Protein AF-A0A921BPJ9-F1 (afdb_monomer_lite)

Structure (mmCIF, N/CA/C/O backbone):
data_AF-A0A921BPJ9-F1
#
_entry.id   AF-A0A921BPJ9-F1
#
loop_
_atom_site.group_PDB
_atom_site.id
_atom_site.type_symbol
_atom_site.label_atom_id
_atom_site.label_alt_id
_atom_site.label_comp_id
_atom_site.label_asym_id
_atom_site.label_entity_id
_atom_site.label_seq_id
_atom_site.pdbx_PDB_ins_code
_atom_site.Cartn_x
_atom_site.Cartn_y
_atom_site.Cartn_z
_atom_site.occupancy
_atom_site.B_iso_or_equiv
_atom_site.auth_seq_id
_atom_site.auth_comp_id
_atom_site.auth_asym_id
_atom_site.auth_atom_id
_atom_site.pdbx_PDB_model_num
ATOM 1 N N . MET A 1 1 ? -5.410 4.262 -3.888 1.00 93.38 1 MET A N 1
ATOM 2 C CA . MET A 1 1 ? -6.339 4.311 -2.730 1.00 93.38 1 MET A CA 1
ATOM 3 C C . MET A 1 1 ? -6.455 2.912 -2.164 1.00 93.38 1 MET A C 1
ATOM 5 O O . MET A 1 1 ? -6.248 1.961 -2.913 1.00 93.38 1 MET A O 1
ATOM 9 N N . GLY A 1 2 ? -6.795 2.792 -0.888 1.00 97.06 2 GLY A N 1
ATOM 10 C CA . GLY A 1 2 ? -6.957 1.512 -0.209 1.00 97.06 2 GLY A CA 1
ATOM 11 C C . GLY A 1 2 ? -8.010 1.566 0.883 1.00 97.06 2 GLY A C 1
ATOM 12 O O . GLY A 1 2 ? -8.483 2.642 1.245 1.00 97.06 2 GLY A O 1
ATOM 13 N N . VAL A 1 3 ? -8.357 0.393 1.401 1.00 97.88 3 VAL A N 1
ATOM 14 C CA . VAL A 1 3 ? -9.218 0.235 2.575 1.00 97.88 3 VAL A CA 1
ATOM 15 C C . VAL A 1 3 ? -8.552 -0.777 3.496 1.00 97.88 3 VAL A C 1
ATOM 17 O O . VAL A 1 3 ? -8.185 -1.855 3.031 1.00 97.88 3 VAL A O 1
ATOM 20 N N . GLY A 1 4 ? -8.425 -0.468 4.779 1.00 97.75 4 GLY A N 1
ATOM 21 C CA . GLY A 1 4 ? -7.634 -1.245 5.738 1.00 97.75 4 GLY A CA 1
ATOM 22 C C . GLY A 1 4 ? -7.836 -0.739 7.162 1.00 97.75 4 GLY A C 1
ATOM 23 O O . GLY A 1 4 ? -8.384 0.338 7.315 1.00 97.75 4 GLY A O 1
ATOM 24 N N . ASP A 1 5 ? -7.468 -1.512 8.176 1.00 98.19 5 ASP A N 1
ATOM 25 C CA . ASP A 1 5 ? -7.513 -1.063 9.577 1.00 98.19 5 ASP A CA 1
ATOM 26 C C . ASP A 1 5 ? -6.144 -0.475 9.929 1.00 98.19 5 ASP A C 1
ATOM 28 O O . ASP A 1 5 ? -5.219 -1.232 10.193 1.00 98.19 5 ASP A O 1
ATOM 32 N N . VAL A 1 6 ? -5.964 0.841 9.811 1.00 98.25 6 VAL A N 1
ATOM 33 C CA . VAL A 1 6 ? -4.629 1.462 9.914 1.00 98.25 6 VAL A CA 1
ATOM 34 C C . VAL A 1 6 ? -4.207 1.615 11.372 1.00 98.25 6 VAL A C 1
ATOM 36 O O . VAL A 1 6 ? -3.024 1.540 11.681 1.00 98.25 6 VAL A O 1
ATOM 39 N N . ASN A 1 7 ? -5.159 1.834 12.277 1.00 97.25 7 ASN A N 1
ATOM 40 C CA . ASN A 1 7 ? -4.886 2.082 13.692 1.00 97.25 7 ASN A CA 1
ATOM 41 C C . ASN A 1 7 ? -5.155 0.878 14.612 1.00 97.25 7 ASN A C 1
ATOM 43 O O . ASN A 1 7 ? -5.001 1.008 15.827 1.00 97.25 7 ASN A O 1
ATOM 47 N N . GLY A 1 8 ? -5.543 -0.270 14.055 1.00 96.44 8 GLY A N 1
ATOM 48 C CA . GLY A 1 8 ? -5.745 -1.518 14.792 1.00 96.44 8 GLY A CA 1
ATOM 49 C C . GLY A 1 8 ? -7.008 -1.530 15.653 1.00 96.44 8 GLY A C 1
ATOM 50 O O . GLY A 1 8 ? -7.098 -2.299 16.613 1.00 96.44 8 GLY A O 1
ATOM 51 N N . ASP A 1 9 ? -7.985 -0.670 15.363 1.00 96.94 9 ASP A N 1
ATOM 52 C CA . ASP A 1 9 ? -9.200 -0.544 16.170 1.00 96.94 9 ASP A CA 1
ATOM 53 C C . ASP A 1 9 ? -10.361 -1.444 15.705 1.00 96.94 9 ASP A C 1
ATOM 55 O O . ASP A 1 9 ? -11.466 -1.402 16.267 1.00 96.94 9 ASP A O 1
ATOM 59 N N . GLY A 1 10 ? -10.107 -2.280 14.696 1.00 97.19 10 GLY A N 1
ATOM 60 C CA . GLY A 1 10 ? -11.046 -3.229 14.114 1.00 97.19 10 GLY A CA 1
ATOM 61 C C . GLY A 1 10 ? -11.989 -2.624 13.074 1.00 97.19 10 GLY A C 1
ATOM 62 O O . GLY A 1 10 ? -12.877 -3.331 12.581 1.00 97.19 10 GLY A O 1
ATOM 63 N N . ARG A 1 11 ? -11.850 -1.337 12.734 1.00 97.81 11 ARG A N 1
ATOM 64 C CA . ARG A 1 11 ? -12.669 -0.651 11.724 1.00 97.81 11 ARG A CA 1
ATOM 65 C C . ARG A 1 11 ? -11.911 -0.481 10.413 1.00 97.81 11 ARG A C 1
ATOM 67 O O . ARG A 1 11 ? -10.702 -0.622 10.325 1.00 97.81 11 ARG A O 1
ATOM 74 N N . ARG A 1 12 ? -12.659 -0.271 9.326 1.00 97.88 12 ARG A N 1
ATOM 75 C CA . ARG A 1 12 ? -12.077 -0.140 7.981 1.00 97.88 12 ARG A CA 1
ATOM 76 C C . ARG A 1 12 ? -11.911 1.330 7.632 1.00 97.88 12 ARG A C 1
ATOM 78 O O . ARG A 1 12 ? -12.888 1.994 7.283 1.00 97.88 12 ARG A O 1
ATOM 85 N N . ASP A 1 13 ? -10.670 1.780 7.673 1.00 98.56 13 ASP A N 1
ATOM 86 C CA . ASP A 1 13 ? -10.217 3.100 7.264 1.00 98.56 13 ASP A CA 1
ATOM 87 C C . ASP A 1 13 ? -10.042 3.196 5.748 1.00 98.56 13 ASP A C 1
ATOM 89 O O . ASP A 1 13 ? -9.975 2.190 5.033 1.00 98.56 13 ASP A O 1
ATOM 93 N N . ILE A 1 14 ? -9.949 4.427 5.241 1.00 98.44 14 ILE A N 1
ATOM 94 C CA . ILE A 1 14 ? -9.693 4.711 3.824 1.00 98.44 14 ILE A CA 1
ATOM 95 C C . ILE A 1 14 ? -8.314 5.345 3.685 1.00 98.44 14 ILE A C 1
ATOM 97 O O . ILE A 1 14 ? -8.055 6.401 4.247 1.00 98.44 14 ILE A O 1
ATOM 101 N N . MET A 1 15 ? -7.449 4.760 2.865 1.00 98.50 15 MET A N 1
ATOM 102 C CA . MET A 1 15 ? -6.117 5.291 2.577 1.00 98.50 15 MET A CA 1
ATOM 103 C C . MET A 1 15 ? -6.080 5.992 1.219 1.00 98.50 15 MET A C 1
ATOM 105 O O . MET A 1 15 ? -6.567 5.476 0.202 1.00 98.50 15 MET A O 1
ATOM 109 N N . GLU A 1 16 ? -5.432 7.148 1.178 1.00 97.38 16 GLU A N 1
ATOM 110 C CA . GLU A 1 16 ? -5.129 7.885 -0.039 1.00 97.38 16 GLU A CA 1
ATOM 111 C C . GLU A 1 16 ? -3.676 8.377 -0.068 1.00 97.38 16 GLU A C 1
ATOM 113 O O . GLU A 1 16 ? -2.902 8.200 0.867 1.00 97.38 16 GLU A O 1
ATOM 118 N N . LYS A 1 17 ? -3.267 9.001 -1.175 1.00 96.75 17 LYS A N 1
ATOM 119 C CA . LYS A 1 17 ? -1.849 9.311 -1.409 1.00 96.75 17 LYS A CA 1
ATOM 120 C C . LYS A 1 17 ? -1.236 10.261 -0.365 1.00 96.75 17 LYS A C 1
ATOM 122 O O . LYS A 1 17 ? -0.014 10.301 -0.234 1.00 96.75 17 LYS A O 1
ATOM 127 N N . ASN A 1 18 ? -2.076 11.069 0.289 1.00 97.69 18 ASN A N 1
ATOM 128 C CA . ASN A 1 18 ? -1.676 12.110 1.235 1.00 97.69 18 ASN A CA 1
ATOM 129 C C . ASN A 1 18 ? -2.032 11.772 2.691 1.00 97.69 18 ASN A C 1
ATOM 131 O O . ASN A 1 18 ? -1.845 12.631 3.554 1.00 97.69 18 ASN A O 1
ATOM 135 N N . GLY A 1 19 ? -2.549 10.575 2.974 1.00 97.81 19 GLY A N 1
ATOM 136 C CA . GLY A 1 19 ? -2.885 10.171 4.333 1.00 97.81 19 GLY A CA 1
ATOM 137 C C . GLY A 1 19 ? -3.970 9.109 4.379 1.00 97.81 19 GLY A C 1
ATOM 138 O O . GLY A 1 19 ? -4.227 8.412 3.399 1.00 97.81 19 GLY A O 1
ATOM 139 N N . TRP A 1 20 ? -4.630 9.003 5.522 1.00 98.50 20 TRP A N 1
ATOM 140 C CA . TRP A 1 20 ? -5.733 8.074 5.723 1.00 98.50 20 TRP A CA 1
ATOM 141 C C . TRP A 1 20 ? -6.876 8.728 6.496 1.00 98.50 20 TRP A C 1
ATOM 143 O O . TRP A 1 20 ? -6.700 9.728 7.189 1.00 98.50 20 TRP A O 1
ATOM 153 N N . TRP A 1 21 ? -8.072 8.190 6.315 1.00 98.56 21 TRP A N 1
ATOM 154 C CA . TRP A 1 21 ? -9.300 8.628 6.951 1.00 98.56 21 TRP A CA 1
ATOM 155 C C . TRP A 1 21 ? -9.734 7.556 7.935 1.00 98.56 21 TRP A C 1
ATOM 157 O O . TRP A 1 21 ? -10.071 6.448 7.515 1.00 98.56 21 TRP A O 1
ATOM 167 N N . GLU A 1 22 ? -9.753 7.917 9.211 1.00 98.38 22 GLU A N 1
ATOM 168 C CA . GLU A 1 22 ? -10.180 7.064 10.311 1.00 98.38 22 GLU A CA 1
ATOM 169 C C . GLU A 1 22 ? -11.699 6.934 10.332 1.00 98.38 22 GLU A C 1
ATOM 171 O O . GLU A 1 22 ? -12.429 7.939 10.367 1.00 98.38 22 GLU A O 1
ATOM 176 N N . GLN A 1 23 ? -12.177 5.693 10.342 1.00 98.31 23 GLN A N 1
ATOM 177 C CA . GLN A 1 23 ? -13.594 5.414 10.487 1.00 98.31 23 GLN A CA 1
ATOM 178 C C . GLN A 1 23 ? -14.058 5.766 11.915 1.00 98.31 23 GLN A C 1
ATOM 180 O O . GLN A 1 23 ? -13.518 5.240 12.894 1.00 98.31 23 GLN A O 1
ATOM 185 N N . PRO A 1 24 ? -15.113 6.589 12.083 1.00 98.00 24 PRO A N 1
ATOM 186 C CA . PRO A 1 24 ? -15.672 6.860 13.404 1.00 98.00 24 PRO A CA 1
ATOM 187 C C . PRO A 1 24 ? -16.260 5.586 14.026 1.00 98.00 24 PRO A C 1
ATOM 189 O O . PRO A 1 24 ? -16.750 4.703 13.326 1.00 98.00 24 PRO A O 1
ATOM 192 N N . ALA A 1 25 ? -16.292 5.516 15.360 1.00 96.94 25 ALA A N 1
ATOM 193 C CA . ALA A 1 25 ? -16.804 4.354 16.101 1.00 96.94 25 ALA A CA 1
ATOM 194 C C . ALA A 1 25 ? -18.279 3.992 15.801 1.00 96.94 25 ALA A C 1
ATOM 196 O O . ALA A 1 25 ? -18.748 2.911 16.150 1.00 96.94 25 ALA A O 1
ATOM 197 N N . SER A 1 26 ? -19.031 4.895 15.172 1.00 96.44 26 SER A N 1
ATOM 198 C CA . SER A 1 26 ? -20.391 4.673 14.685 1.00 96.44 26 SER A CA 1
ATOM 199 C C . SER A 1 26 ? -20.581 5.443 13.387 1.00 96.44 26 SER A C 1
ATOM 201 O O . SER A 1 26 ? -19.993 6.506 13.233 1.00 96.44 26 SER A O 1
ATOM 203 N N . LEU A 1 27 ? -21.425 4.937 12.485 1.00 95.31 27 LEU A N 1
ATOM 204 C CA . LEU A 1 27 ? -21.862 5.635 11.266 1.00 95.31 27 LEU A CA 1
ATOM 205 C C . LEU A 1 27 ? -23.229 6.324 11.438 1.00 95.31 27 LEU A C 1
ATOM 207 O O . LEU A 1 27 ? -23.761 6.917 10.499 1.00 95.31 27 LEU A O 1
ATOM 211 N N . ALA A 1 28 ? -23.833 6.234 12.626 1.00 97.25 28 ALA A N 1
ATOM 212 C CA . ALA A 1 28 ? -25.121 6.854 12.900 1.00 97.25 28 ALA A CA 1
ATOM 213 C C . ALA A 1 28 ? -25.007 8.386 12.907 1.00 97.25 28 ALA A C 1
ATOM 215 O O . ALA A 1 28 ? -24.119 8.946 13.545 1.00 97.25 28 ALA A O 1
ATOM 216 N N . GLY A 1 29 ? -25.953 9.060 12.249 1.00 96.00 29 GLY A N 1
ATOM 217 C CA . GLY A 1 29 ? -26.037 10.523 12.267 1.00 96.00 29 GLY A CA 1
ATOM 218 C C . GLY A 1 29 ? -25.024 11.248 11.376 1.00 96.00 29 GLY A C 1
ATOM 219 O O . GLY A 1 29 ? -24.737 12.405 11.655 1.00 96.00 29 GLY A O 1
ATOM 220 N N . ASP A 1 30 ? -24.514 10.588 10.330 1.00 94.81 30 ASP A N 1
ATOM 221 C CA . ASP A 1 30 ? -23.554 11.152 9.361 1.00 94.81 30 ASP A CA 1
ATOM 222 C C . ASP A 1 30 ? -22.281 11.740 10.015 1.00 94.81 30 ASP A C 1
ATOM 224 O O . ASP A 1 30 ? -21.992 12.938 9.916 1.00 94.81 30 ASP A O 1
ATOM 228 N N . PRO A 1 31 ? -21.528 10.918 10.768 1.00 97.06 31 PRO A N 1
ATOM 229 C CA . PRO A 1 31 ? -20.353 11.387 11.476 1.00 97.06 31 PRO A CA 1
ATOM 230 C C . PRO A 1 31 ? -19.202 11.664 10.513 1.00 97.06 31 PRO A C 1
ATOM 232 O O . PRO A 1 31 ? -19.023 11.010 9.485 1.00 97.06 31 PRO A O 1
ATOM 235 N N . LYS A 1 32 ? -18.366 12.629 10.893 1.00 97.19 32 LYS A N 1
ATOM 236 C CA . LYS A 1 32 ? -17.165 12.971 10.135 1.00 97.19 32 LYS A CA 1
ATOM 237 C C . LYS A 1 32 ? -16.059 11.959 10.404 1.00 97.19 32 LYS A C 1
ATOM 239 O O . LYS A 1 32 ? -15.829 11.584 11.550 1.00 97.19 32 LYS A O 1
ATOM 244 N N . TRP A 1 33 ? -15.359 11.589 9.342 1.00 98.06 33 TRP A N 1
ATOM 245 C CA . TRP A 1 33 ? -14.119 10.828 9.414 1.00 98.06 33 TRP A CA 1
ATOM 246 C C . TRP A 1 33 ? -12.962 11.767 9.766 1.00 98.06 33 TRP A C 1
ATOM 248 O O . TRP A 1 33 ? -12.941 12.922 9.320 1.00 98.06 33 TRP A O 1
ATOM 258 N N . THR A 1 34 ? -12.007 11.283 10.556 1.00 98.06 34 THR A N 1
ATOM 259 C CA . THR A 1 34 ? -10.812 12.053 10.934 1.00 98.06 34 THR A CA 1
ATOM 260 C C . THR A 1 34 ? -9.718 11.807 9.906 1.00 98.06 34 THR A C 1
ATOM 262 O O . THR A 1 34 ? -9.375 10.662 9.643 1.00 98.06 34 THR A O 1
ATOM 265 N N . PHE A 1 35 ? -9.167 12.865 9.309 1.00 98.25 35 PHE A N 1
ATOM 266 C CA . PHE A 1 35 ? -8.051 12.728 8.373 1.00 98.25 35 PHE A CA 1
ATOM 267 C C . PHE A 1 35 ? -6.705 12.820 9.089 1.00 98.25 35 PHE A C 1
ATOM 269 O O . PHE A 1 35 ? -6.447 13.787 9.808 1.00 98.25 35 PHE A O 1
ATOM 276 N N . HIS A 1 36 ? -5.832 11.861 8.805 1.00 97.62 36 HIS A N 1
ATOM 277 C CA . HIS A 1 36 ? -4.474 11.758 9.320 1.00 97.62 36 HIS A CA 1
ATOM 278 C C . HIS A 1 36 ? -3.481 11.919 8.162 1.00 97.62 36 HIS A C 1
ATOM 280 O O . HIS A 1 36 ? -3.365 11.024 7.319 1.00 97.62 36 HIS A O 1
ATOM 286 N N . PRO A 1 37 ? -2.787 13.068 8.061 1.00 97.38 37 PRO A N 1
ATOM 287 C CA . PRO A 1 37 ? -1.933 13.361 6.919 1.00 97.38 37 PRO A CA 1
ATOM 288 C C . PRO A 1 37 ? -0.629 12.564 6.974 1.00 97.38 37 PRO A C 1
ATOM 290 O O . PRO A 1 37 ? 0.114 12.628 7.952 1.00 97.38 37 PRO A O 1
ATOM 293 N N . PHE A 1 38 ? -0.299 11.890 5.877 1.00 97.38 38 PHE A N 1
ATOM 294 C CA . PHE A 1 38 ? 1.000 11.261 5.673 1.00 97.38 38 PHE A CA 1
ATOM 295 C C . PHE A 1 38 ? 1.284 11.072 4.171 1.00 97.38 38 PHE A C 1
ATOM 297 O O . PHE A 1 38 ? 0.421 10.593 3.437 1.00 97.38 38 PHE A O 1
ATOM 304 N N . PRO A 1 39 ? 2.471 11.433 3.654 1.00 96.69 39 PRO A N 1
ATOM 305 C CA . PRO A 1 39 ? 2.750 11.413 2.218 1.00 96.69 39 PRO A CA 1
ATOM 306 C C . PRO A 1 39 ? 3.091 10.003 1.699 1.00 96.69 39 PRO A C 1
ATOM 308 O O . PRO A 1 39 ? 4.200 9.771 1.222 1.00 96.69 39 PRO A O 1
ATOM 311 N N . PHE A 1 40 ? 2.138 9.069 1.753 1.00 96.62 40 PHE A N 1
ATOM 312 C CA . PHE A 1 40 ? 2.330 7.677 1.325 1.00 96.62 40 PHE A CA 1
ATOM 313 C C . PHE A 1 40 ? 2.731 7.526 -0.147 1.00 96.62 40 PHE A C 1
ATOM 315 O O . PHE A 1 40 ? 3.400 6.571 -0.521 1.00 96.62 40 PHE A O 1
ATOM 322 N N . SER A 1 41 ? 2.273 8.421 -1.026 1.00 94.81 41 SER A N 1
ATOM 323 C CA . SER A 1 41 ? 2.566 8.292 -2.456 1.00 94.81 41 SER A CA 1
ATOM 324 C C . SER A 1 41 ? 2.626 9.647 -3.169 1.00 94.81 41 SER A C 1
ATOM 326 O O . SER A 1 41 ? 1.662 10.088 -3.811 1.00 94.81 41 SER A O 1
ATOM 328 N N . PRO A 1 42 ? 3.764 10.358 -3.06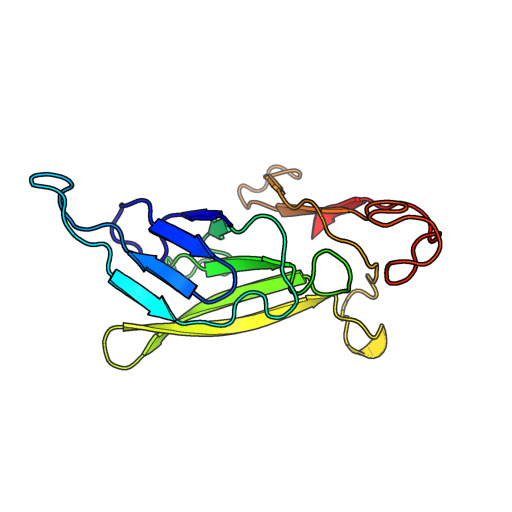6 1.00 91.44 42 PRO A N 1
ATOM 329 C CA . PRO A 1 42 ? 3.913 11.700 -3.624 1.00 91.44 42 PRO A CA 1
ATOM 330 C C . PRO A 1 42 ? 3.650 11.768 -5.135 1.00 91.44 42 PRO A C 1
ATOM 332 O O . PRO A 1 42 ? 3.045 12.738 -5.599 1.00 91.44 42 PRO A O 1
ATOM 335 N N . GLY A 1 43 ? 4.050 10.734 -5.885 1.00 91.00 43 GLY A N 1
ATOM 336 C CA . GLY A 1 43 ? 3.918 10.651 -7.343 1.00 91.00 43 GLY A CA 1
ATOM 337 C C . GLY A 1 43 ? 2.588 10.084 -7.845 1.00 91.00 43 GLY A C 1
ATOM 338 O O . GLY A 1 43 ? 2.408 9.981 -9.056 1.00 91.00 43 GLY A O 1
ATOM 339 N N . GLY A 1 44 ? 1.663 9.731 -6.946 1.00 90.06 44 GLY A N 1
ATOM 340 C CA . GLY A 1 44 ? 0.398 9.085 -7.291 1.00 90.06 44 GLY A CA 1
ATOM 341 C C . GLY A 1 44 ? 0.584 7.587 -7.526 1.00 90.06 44 GLY A C 1
ATOM 342 O O . GLY A 1 44 ? 1.031 7.166 -8.588 1.00 90.06 44 GLY A O 1
ATOM 343 N N . GLY A 1 45 ? 0.264 6.799 -6.506 1.00 89.75 45 GLY A N 1
ATOM 344 C CA . GLY A 1 45 ? 0.502 5.359 -6.454 1.00 89.75 45 GLY A CA 1
ATOM 345 C C . GLY A 1 45 ? -0.667 4.521 -6.945 1.00 89.75 45 GLY A C 1
ATOM 346 O O . GLY A 1 45 ? -1.621 5.021 -7.543 1.00 89.75 45 GLY A O 1
ATOM 347 N N . ALA A 1 46 ? -0.579 3.228 -6.663 1.00 93.69 46 ALA A N 1
ATOM 348 C CA . ALA A 1 46 ? -1.567 2.226 -7.025 1.00 93.69 46 ALA A CA 1
ATOM 349 C C . ALA A 1 46 ? -2.526 1.927 -5.849 1.00 93.69 46 ALA A C 1
ATOM 351 O O . ALA A 1 46 ? -2.979 2.834 -5.131 1.00 93.69 46 ALA A O 1
ATOM 352 N N . GLN A 1 47 ? -2.905 0.659 -5.692 1.00 96.44 47 GLN A N 1
ATOM 353 C CA . GLN A 1 47 ? -3.633 0.163 -4.528 1.00 96.44 47 GLN A CA 1
ATOM 354 C C . GLN A 1 47 ? -2.801 0.380 -3.260 1.00 96.44 47 GLN A C 1
ATOM 356 O O . GLN A 1 47 ? -1.573 0.437 -3.311 1.00 96.44 47 GLN A O 1
ATOM 361 N N . MET A 1 48 ? -3.492 0.530 -2.134 1.00 97.94 48 MET A N 1
ATOM 362 C CA . MET A 1 48 ? -2.875 0.620 -0.813 1.00 97.94 48 MET A CA 1
ATOM 363 C C . MET A 1 48 ? -3.475 -0.468 0.069 1.00 97.94 48 MET A C 1
ATOM 365 O O . MET A 1 48 ? -4.688 -0.688 0.011 1.00 97.94 48 MET A O 1
ATOM 369 N N . TYR A 1 49 ? -2.647 -1.114 0.879 1.00 98.00 49 TYR A N 1
ATOM 370 C CA . TYR A 1 49 ? -3.073 -2.163 1.804 1.00 98.00 49 TYR A CA 1
ATOM 371 C C . TYR A 1 49 ? -2.629 -1.824 3.220 1.00 98.00 49 TYR A C 1
ATOM 373 O O . TYR A 1 49 ? -1.567 -1.230 3.380 1.00 98.00 49 TYR A O 1
ATOM 381 N N . ALA A 1 50 ? -3.458 -2.206 4.196 1.00 98.00 50 ALA A N 1
ATOM 382 C CA . ALA A 1 50 ? -3.082 -2.236 5.603 1.00 98.00 50 ALA A CA 1
ATOM 383 C C . ALA A 1 50 ? -2.810 -3.695 5.992 1.00 98.00 50 ALA A C 1
ATOM 385 O O . ALA A 1 50 ? -3.709 -4.526 5.805 1.00 98.00 50 ALA A O 1
ATOM 386 N N . TYR A 1 51 ? -1.596 -4.004 6.435 1.00 97.31 51 TYR A N 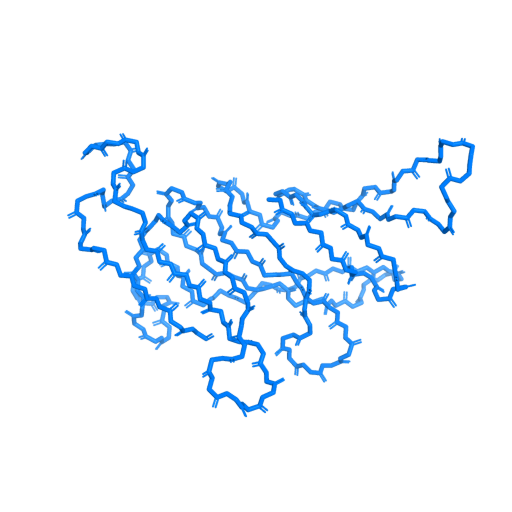1
ATOM 387 C CA . TYR A 1 51 ? -1.151 -5.359 6.774 1.00 97.31 51 TYR A CA 1
ATOM 388 C C . TYR A 1 51 ? 0.068 -5.295 7.696 1.00 97.31 51 TYR A C 1
ATOM 390 O O . TYR A 1 51 ? 0.938 -4.473 7.449 1.00 97.31 51 TYR A O 1
ATOM 398 N N . ASP A 1 52 ? 0.119 -6.158 8.705 1.00 96.75 52 ASP A N 1
ATOM 399 C CA . ASP A 1 52 ? 1.259 -6.348 9.613 1.00 96.75 52 ASP A CA 1
ATOM 400 C C . ASP A 1 52 ? 2.427 -7.028 8.871 1.00 96.75 52 ASP A C 1
ATOM 402 O O . ASP A 1 52 ? 2.414 -8.247 8.662 1.00 96.75 52 ASP A O 1
ATOM 406 N N . VAL A 1 53 ? 3.380 -6.239 8.365 1.00 96.00 53 VAL A N 1
ATOM 407 C CA . VAL A 1 53 ? 4.485 -6.726 7.521 1.00 96.00 53 VAL A CA 1
ATOM 408 C C . VAL A 1 53 ? 5.615 -7.304 8.365 1.00 96.00 53 VAL A C 1
ATOM 410 O O . VAL A 1 53 ? 6.269 -8.257 7.928 1.00 96.00 53 VAL A O 1
ATOM 413 N N . ASP A 1 54 ? 5.879 -6.737 9.540 1.00 95.75 54 ASP A N 1
ATOM 414 C CA . ASP A 1 54 ? 7.010 -7.120 10.388 1.00 95.75 54 ASP A CA 1
ATOM 415 C C . ASP A 1 54 ? 6.642 -8.019 11.583 1.00 95.75 54 ASP A C 1
ATOM 417 O O . ASP A 1 54 ? 7.535 -8.585 12.228 1.00 95.75 54 ASP A O 1
ATOM 421 N N . GLY A 1 55 ? 5.351 -8.271 11.796 1.00 95.88 55 GLY A N 1
ATOM 422 C CA . GLY A 1 55 ? 4.825 -9.197 12.791 1.00 95.88 55 GLY A CA 1
ATOM 423 C C . GLY A 1 55 ? 4.749 -8.609 14.197 1.00 95.88 55 GLY A C 1
ATOM 424 O O . GLY A 1 55 ? 4.763 -9.379 15.168 1.00 95.88 55 GLY A O 1
ATOM 425 N N . ASP A 1 56 ? 4.725 -7.284 14.336 1.00 96.56 56 ASP A N 1
ATOM 426 C CA . ASP A 1 56 ? 4.679 -6.597 15.626 1.00 96.56 56 ASP A CA 1
ATOM 427 C C . ASP A 1 56 ? 3.252 -6.330 16.150 1.00 96.56 56 ASP A C 1
ATOM 429 O O . ASP A 1 56 ? 3.079 -5.870 17.287 1.00 96.56 56 ASP A O 1
ATOM 433 N N . ASN A 1 57 ? 2.240 -6.777 15.394 1.00 94.88 57 ASN A N 1
ATOM 434 C CA . ASN A 1 57 ? 0.815 -6.692 15.699 1.00 94.88 57 ASN A CA 1
ATOM 435 C C . ASN A 1 57 ? 0.232 -5.269 15.583 1.00 94.88 57 ASN A C 1
ATOM 437 O O . ASN A 1 57 ? -0.805 -4.974 16.196 1.00 94.88 57 ASN A O 1
ATOM 441 N N . ASP A 1 58 ? 0.825 -4.408 14.765 1.00 96.88 58 ASP A N 1
ATOM 442 C CA . ASP A 1 58 ? 0.126 -3.291 14.143 1.00 96.88 58 ASP A CA 1
ATOM 443 C C . ASP A 1 58 ? 0.050 -3.440 12.611 1.00 96.88 58 ASP A C 1
ATOM 445 O O . ASP A 1 58 ? 0.610 -4.357 12.022 1.00 96.88 58 ASP A O 1
ATOM 449 N N . ASN A 1 59 ? -0.809 -2.649 11.961 1.00 97.94 59 ASN A N 1
ATOM 450 C CA . ASN A 1 59 ? -0.947 -2.723 10.508 1.00 97.94 59 ASN A CA 1
ATOM 451 C C . ASN A 1 59 ? -0.149 -1.598 9.852 1.00 97.94 59 ASN A C 1
ATOM 453 O O . ASN A 1 59 ? -0.436 -0.408 10.048 1.00 97.94 59 ASN A O 1
ATOM 457 N N . ASP A 1 60 ? 0.741 -1.993 8.954 1.00 98.19 60 ASP A N 1
ATOM 458 C CA . ASP A 1 60 ? 1.533 -1.109 8.113 1.00 98.19 60 ASP A CA 1
ATOM 459 C C . ASP A 1 60 ? 0.809 -0.719 6.840 1.00 98.19 60 ASP A C 1
ATOM 461 O O . ASP A 1 60 ? -0.166 -1.352 6.443 1.00 98.19 60 ASP A O 1
ATOM 465 N N . VAL A 1 61 ? 1.328 0.280 6.121 1.00 98.19 6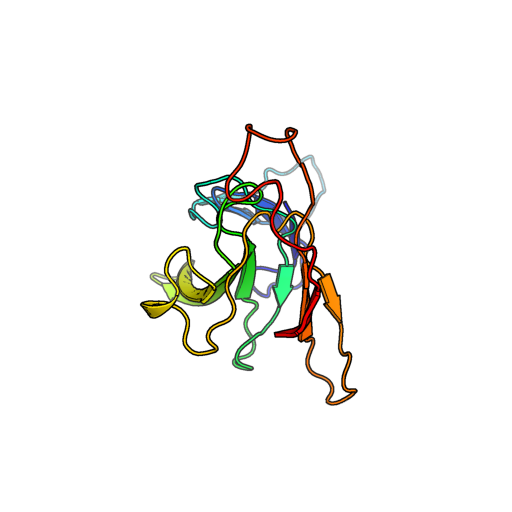1 VAL A N 1
ATOM 466 C CA . VAL A 1 61 ? 0.772 0.683 4.820 1.00 98.19 61 VAL A CA 1
ATOM 467 C C . VAL A 1 61 ? 1.690 0.296 3.664 1.00 98.19 61 VAL A C 1
ATOM 469 O O . VAL A 1 61 ? 2.791 0.818 3.526 1.00 98.19 61 VAL A O 1
ATOM 472 N N . ILE A 1 62 ? 1.203 -0.543 2.750 1.00 97.62 62 ILE A N 1
ATOM 473 C CA . ILE A 1 62 ? 1.931 -0.971 1.542 1.00 97.62 62 ILE A CA 1
ATOM 474 C C . ILE A 1 62 ? 1.390 -0.227 0.322 1.00 97.62 62 ILE A C 1
ATOM 476 O O . ILE A 1 62 ? 0.180 -0.208 0.089 1.00 97.62 62 ILE A O 1
ATOM 480 N N . THR A 1 63 ? 2.267 0.381 -0.484 1.00 96.50 63 THR A N 1
ATOM 481 C CA . THR A 1 63 ? 1.874 1.069 -1.724 1.00 96.50 63 THR A CA 1
ATOM 482 C C . THR A 1 63 ? 3.036 1.270 -2.701 1.00 96.50 63 THR A C 1
ATOM 484 O O . THR A 1 63 ? 4.209 1.033 -2.405 1.00 96.50 63 THR A O 1
ATOM 487 N N . THR A 1 64 ? 2.712 1.771 -3.892 1.00 94.94 64 THR A N 1
ATOM 488 C CA . THR A 1 64 ? 3.694 2.283 -4.850 1.00 94.94 64 THR A CA 1
ATOM 489 C C . THR A 1 64 ? 3.868 3.791 -4.679 1.00 94.94 64 THR A C 1
ATOM 491 O O . THR A 1 64 ? 2.904 4.528 -4.458 1.00 94.94 64 THR A O 1
ATOM 494 N N . LEU A 1 65 ? 5.100 4.291 -4.800 1.00 94.19 65 LEU A N 1
ATOM 495 C CA . LEU A 1 65 ? 5.384 5.725 -4.611 1.00 94.19 65 LEU A CA 1
ATOM 496 C C . LEU A 1 65 ? 4.974 6.569 -5.829 1.00 94.19 65 LEU A C 1
ATOM 498 O O . LEU A 1 65 ? 4.654 7.753 -5.691 1.00 94.19 65 LEU A O 1
ATOM 502 N N . ALA A 1 66 ? 4.999 5.962 -7.020 1.00 93.88 66 ALA A N 1
ATOM 503 C CA . ALA A 1 66 ? 4.587 6.568 -8.281 1.00 93.88 66 ALA A CA 1
ATOM 504 C C . ALA A 1 66 ? 4.197 5.485 -9.301 1.00 93.88 66 ALA A C 1
ATOM 506 O O . ALA A 1 66 ? 5.061 4.805 -9.857 1.00 93.88 66 ALA A O 1
ATOM 507 N N . ALA A 1 67 ? 2.908 5.368 -9.617 1.00 92.44 67 ALA A N 1
ATOM 508 C CA . ALA A 1 67 ? 2.385 4.363 -10.541 1.00 92.44 67 ALA A CA 1
ATOM 509 C C . ALA A 1 67 ? 2.898 4.529 -11.977 1.00 92.44 67 ALA A C 1
ATOM 511 O O . ALA A 1 67 ? 2.923 3.546 -12.697 1.00 92.44 67 ALA A O 1
ATOM 512 N N . HIS A 1 68 ? 3.346 5.725 -12.383 1.00 92.12 68 HIS A N 1
ATOM 513 C CA . HIS A 1 68 ? 3.977 5.990 -13.693 1.00 92.12 68 HIS A CA 1
ATOM 514 C C . HIS A 1 68 ? 5.515 6.033 -13.634 1.00 92.12 68 HIS A C 1
ATOM 516 O O . HIS A 1 68 ? 6.193 6.129 -14.660 1.00 92.12 68 HIS A O 1
ATOM 522 N N . GLY A 1 69 ? 6.067 5.996 -12.421 1.00 92.50 69 GLY A N 1
ATOM 523 C CA . GLY A 1 69 ? 7.491 6.097 -12.133 1.00 92.50 69 GLY A CA 1
ATOM 524 C C . GLY A 1 69 ? 8.001 4.822 -11.481 1.00 92.50 69 GLY A C 1
ATOM 525 O O . GLY A 1 69 ? 7.704 3.726 -11.950 1.00 92.50 69 GLY A O 1
ATOM 526 N N . TYR A 1 70 ? 8.773 4.989 -10.414 1.00 92.88 70 TYR A N 1
ATOM 527 C CA . TYR A 1 70 ? 9.372 3.915 -9.625 1.00 92.88 70 TYR A CA 1
ATOM 528 C C . TYR A 1 70 ? 8.931 4.049 -8.169 1.00 92.88 70 TYR A C 1
ATOM 530 O O . TYR A 1 70 ? 8.461 5.112 -7.759 1.00 92.88 70 TYR A O 1
ATOM 538 N N . GLY A 1 71 ? 9.135 2.994 -7.387 1.00 92.69 71 GLY A N 1
ATOM 539 C CA . GLY A 1 71 ? 8.842 3.012 -5.961 1.00 92.69 71 GLY A CA 1
ATOM 540 C C . GLY A 1 71 ? 7.858 1.928 -5.566 1.00 92.69 71 GLY A C 1
ATOM 541 O O . GLY A 1 71 ? 6.679 2.035 -5.899 1.00 92.69 71 GLY A O 1
ATOM 542 N N . LEU A 1 72 ? 8.336 0.946 -4.812 1.00 94.25 72 LEU A N 1
ATOM 543 C CA . LEU A 1 72 ? 7.528 0.051 -3.987 1.00 94.25 72 LEU A CA 1
ATOM 544 C C . LEU A 1 72 ? 7.986 0.229 -2.541 1.00 94.25 72 LEU A C 1
ATOM 546 O O . LEU A 1 72 ? 9.184 0.126 -2.267 1.00 94.25 72 LEU A O 1
ATOM 550 N N . CYS A 1 73 ? 7.054 0.525 -1.643 1.00 93.75 73 CYS A N 1
ATOM 551 C CA . CYS A 1 73 ? 7.352 0.832 -0.252 1.00 93.75 73 CYS A CA 1
ATOM 552 C C . CYS A 1 73 ? 6.290 0.216 0.654 1.00 93.75 73 CYS A C 1
ATOM 554 O O . CYS A 1 73 ? 5.103 0.235 0.320 1.00 93.75 73 CYS A O 1
ATOM 556 N N . TRP A 1 74 ? 6.723 -0.268 1.810 1.00 95.19 74 TRP A N 1
ATOM 557 C CA . TRP A 1 74 ? 5.849 -0.381 2.967 1.00 95.19 74 TRP A CA 1
ATOM 558 C C . TRP A 1 74 ? 6.236 0.685 3.991 1.00 95.19 74 TRP A C 1
ATOM 560 O O . TRP A 1 74 ? 7.358 1.199 3.990 1.00 95.19 74 TRP A O 1
ATOM 570 N N . TYR A 1 75 ? 5.263 1.102 4.776 1.00 97.75 75 TYR A N 1
ATOM 571 C CA . TYR A 1 75 ? 5.370 2.165 5.753 1.00 97.75 75 TYR A CA 1
ATOM 572 C C . TYR A 1 75 ? 5.055 1.555 7.105 1.00 97.75 75 TYR A C 1
ATOM 574 O O . TYR A 1 75 ? 3.879 1.343 7.392 1.00 97.75 75 TYR A O 1
ATOM 582 N N . GLU A 1 76 ? 6.113 1.289 7.867 1.00 98.25 76 GLU A N 1
ATOM 583 C CA . GLU A 1 76 ? 6.061 0.716 9.210 1.00 98.25 76 GLU A CA 1
ATOM 584 C C . GLU A 1 76 ? 5.301 1.665 10.119 1.00 98.25 76 GLU A C 1
ATOM 586 O O . GLU A 1 76 ? 5.682 2.839 10.234 1.00 98.25 76 GLU A O 1
ATOM 591 N N . ASN A 1 77 ? 4.210 1.193 10.698 1.00 97.88 77 ASN A N 1
ATOM 592 C CA . ASN A 1 77 ? 3.443 1.936 11.675 1.00 97.88 77 ASN A CA 1
ATOM 593 C C . ASN A 1 77 ? 4.236 2.011 12.983 1.00 97.88 77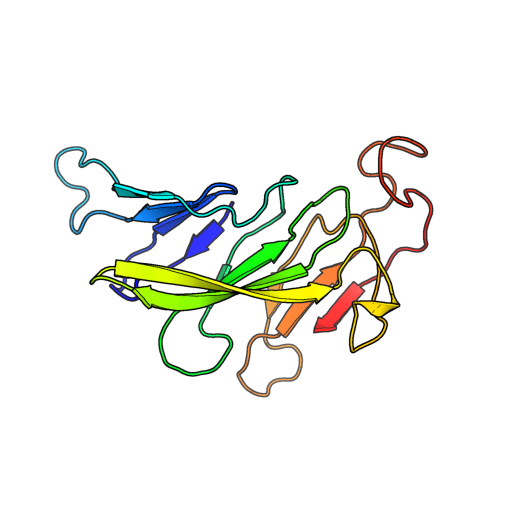 ASN A C 1
ATOM 595 O O . ASN A 1 77 ? 4.940 1.099 13.386 1.00 97.88 77 ASN A O 1
ATOM 599 N N . GLN A 1 78 ? 4.250 3.197 13.585 1.00 96.44 78 GLN A N 1
ATOM 600 C CA . GLN A 1 78 ? 5.014 3.449 14.795 1.00 96.44 78 GLN A CA 1
ATOM 601 C C . GLN A 1 78 ? 4.240 4.406 15.707 1.00 96.44 78 GLN A C 1
ATOM 603 O O . GLN A 1 78 ? 3.753 5.454 15.252 1.00 96.44 78 GLN A O 1
ATOM 608 N N . PRO A 1 79 ? 4.172 4.139 17.022 1.00 93.06 79 PRO A N 1
ATOM 609 C CA . PRO A 1 79 ? 3.541 5.047 17.961 1.00 93.06 79 PRO A CA 1
ATOM 610 C C . PRO A 1 79 ? 4.327 6.358 18.065 1.00 93.06 79 PRO A C 1
ATOM 612 O O . PRO A 1 79 ? 5.545 6.383 18.261 1.00 93.06 79 PRO A O 1
ATOM 615 N N . LYS A 1 80 ? 3.620 7.487 17.999 1.00 94.31 80 LYS A N 1
ATOM 616 C CA . LYS A 1 80 ? 4.204 8.820 18.183 1.00 94.31 80 LYS A CA 1
ATOM 617 C C . LYS A 1 80 ? 3.217 9.781 18.824 1.00 94.31 80 LYS A C 1
ATOM 619 O O . LYS A 1 80 ? 2.139 10.015 18.293 1.00 94.31 80 LYS A O 1
ATOM 624 N N . ASP A 1 81 ? 3.612 10.371 19.951 1.00 92.50 81 ASP A N 1
ATOM 625 C CA . ASP A 1 81 ? 2.857 11.421 20.654 1.00 92.50 81 ASP A CA 1
ATOM 626 C C . ASP A 1 81 ? 1.379 11.059 20.939 1.00 92.50 81 ASP A C 1
ATOM 628 O O . ASP A 1 81 ? 0.502 11.921 20.944 1.00 92.50 81 ASP A O 1
ATOM 632 N N . GLY A 1 82 ? 1.094 9.774 21.185 1.00 88.31 82 GLY A N 1
ATOM 633 C CA . GLY A 1 82 ? -0.267 9.267 21.414 1.00 88.31 82 GLY A CA 1
ATOM 634 C C . GLY A 1 82 ? -1.091 9.025 20.142 1.00 88.31 82 GLY A C 1
ATOM 635 O O . GLY A 1 82 ? -2.281 8.746 20.246 1.00 88.31 82 GLY A O 1
ATOM 636 N N . GLY A 1 83 ? -0.472 9.126 18.967 1.00 90.81 83 GLY A N 1
ATOM 637 C CA . GLY A 1 83 ? -1.018 8.713 17.679 1.00 90.81 83 GLY A CA 1
ATOM 638 C C . GLY A 1 83 ? -0.034 7.829 16.914 1.00 90.81 83 GLY A C 1
ATOM 639 O O . GLY A 1 83 ? 0.821 7.174 17.510 1.00 90.81 83 GLY A O 1
ATOM 640 N N . ILE A 1 84 ? -0.158 7.844 15.590 1.00 94.88 84 ILE A N 1
ATOM 641 C CA . ILE A 1 84 ? 0.620 7.017 14.666 1.00 94.88 84 ILE A CA 1
ATOM 642 C C . ILE A 1 84 ? 1.493 7.914 13.785 1.00 94.88 84 ILE A C 1
ATOM 644 O O . ILE A 1 84 ? 1.058 8.960 13.297 1.00 94.88 84 ILE A O 1
ATOM 648 N N . THR A 1 85 ? 2.733 7.497 13.566 1.00 96.56 85 THR A N 1
ATOM 649 C CA . THR A 1 85 ? 3.601 7.956 12.478 1.00 96.56 85 THR A CA 1
ATOM 650 C C . THR A 1 85 ? 4.003 6.751 11.642 1.00 96.56 85 THR A C 1
ATOM 652 O O . THR A 1 85 ? 3.768 5.623 12.052 1.00 96.56 85 THR A O 1
ATOM 655 N N . PHE A 1 86 ? 4.658 6.986 10.504 1.00 98.12 86 PHE A N 1
ATOM 656 C CA . PHE A 1 86 ? 5.223 5.887 9.732 1.00 98.12 86 PHE A CA 1
ATOM 657 C C . PHE A 1 86 ? 6.705 6.065 9.417 1.00 98.12 86 PHE A C 1
ATOM 659 O O . PHE A 1 86 ? 7.172 7.193 9.199 1.00 98.12 86 PHE A O 1
ATOM 666 N N . VAL A 1 87 ? 7.425 4.947 9.347 1.00 97.69 87 VAL A N 1
ATOM 667 C CA . VAL A 1 87 ? 8.807 4.843 8.867 1.00 97.69 87 VAL A CA 1
ATOM 668 C C . VAL A 1 87 ? 8.808 4.142 7.509 1.00 97.69 87 VAL A C 1
ATOM 670 O O . VAL A 1 87 ? 8.184 3.110 7.316 1.00 97.69 87 VAL A O 1
ATOM 673 N N . ALA A 1 88 ? 9.470 4.738 6.518 1.00 95.12 88 ALA A N 1
ATOM 674 C CA . ALA A 1 88 ? 9.447 4.222 5.153 1.00 95.12 88 ALA A CA 1
ATOM 675 C C . ALA A 1 88 ? 10.501 3.129 4.938 1.00 95.12 88 ALA A C 1
ATOM 677 O O . ALA A 1 88 ? 11.694 3.373 5.126 1.00 95.12 88 ALA A O 1
ATOM 678 N N . HIS A 1 89 ? 10.071 1.991 4.400 1.00 93.06 89 HIS A N 1
ATOM 679 C CA . HIS A 1 89 ? 10.925 0.892 3.958 1.00 93.06 89 HIS A CA 1
ATOM 680 C C . HIS A 1 89 ? 10.712 0.639 2.468 1.00 93.06 89 HIS A C 1
ATOM 682 O O . HIS A 1 89 ? 9.735 0.032 2.022 1.00 93.06 89 HIS A O 1
ATOM 688 N N . THR A 1 90 ? 11.631 1.162 1.660 1.00 90.06 90 THR A N 1
ATOM 689 C CA . THR A 1 90 ? 11.538 1.078 0.199 1.00 90.06 90 THR A CA 1
ATOM 690 C C . THR A 1 90 ? 12.209 -0.193 -0.310 1.00 90.06 90 THR A C 1
ATOM 692 O O . THR A 1 90 ? 13.423 -0.337 -0.209 1.00 90.06 90 THR A O 1
ATOM 695 N N . PHE A 1 91 ? 11.428 -1.087 -0.918 1.00 86.81 91 PHE A N 1
ATOM 696 C CA . PHE A 1 91 ? 11.926 -2.314 -1.549 1.00 86.81 91 PHE A CA 1
ATOM 697 C C . PHE A 1 91 ? 12.545 -2.065 -2.923 1.00 86.81 91 PHE A C 1
ATOM 699 O O . PHE A 1 91 ? 13.524 -2.705 -3.306 1.00 86.81 91 PHE A O 1
ATOM 706 N N . MET A 1 92 ? 11.951 -1.149 -3.687 1.00 88.94 92 MET A N 1
ATOM 707 C CA . MET A 1 92 ? 12.394 -0.835 -5.038 1.00 88.94 92 MET A CA 1
ATOM 708 C C . MET A 1 92 ? 12.297 0.659 -5.288 1.00 88.94 92 MET A C 1
ATOM 710 O O . MET A 1 92 ? 11.223 1.242 -5.181 1.00 88.94 92 MET A O 1
ATOM 714 N N . ASN A 1 93 ? 13.409 1.250 -5.694 1.00 84.38 93 ASN A N 1
ATOM 715 C CA . ASN A 1 93 ? 13.584 2.660 -5.981 1.00 84.38 93 ASN A CA 1
ATOM 716 C C . ASN A 1 93 ? 14.014 2.893 -7.438 1.00 84.38 93 ASN A C 1
ATOM 718 O O . ASN A 1 93 ? 14.153 1.957 -8.236 1.00 84.38 93 ASN A O 1
ATOM 722 N N . ALA A 1 94 ? 14.188 4.164 -7.805 1.00 75.75 94 ALA A N 1
ATOM 723 C CA . ALA A 1 94 ? 14.503 4.562 -9.174 1.00 75.75 94 ALA A CA 1
ATOM 724 C C . ALA A 1 94 ? 15.916 4.157 -9.624 1.00 75.75 94 ALA A C 1
ATOM 726 O O . ALA A 1 94 ? 16.117 3.931 -10.824 1.00 75.75 94 ALA A O 1
ATOM 727 N N . LYS A 1 95 ? 16.884 4.066 -8.701 1.00 76.06 95 LYS A N 1
ATOM 728 C CA . LYS A 1 95 ? 18.266 3.702 -9.032 1.00 76.06 95 LYS A CA 1
ATOM 729 C C . LYS A 1 95 ? 18.594 2.269 -8.600 1.00 76.06 95 LYS A C 1
ATOM 731 O O . LYS A 1 95 ? 18.284 1.903 -7.471 1.00 76.06 95 LYS A O 1
ATOM 736 N N . PRO A 1 96 ? 19.254 1.459 -9.448 1.00 67.81 96 PRO A N 1
ATOM 737 C CA . PRO A 1 96 ? 19.617 0.085 -9.095 1.00 67.81 96 PRO A CA 1
ATOM 738 C C . PRO A 1 96 ? 20.483 -0.028 -7.837 1.00 67.81 96 PRO A C 1
ATOM 740 O O . PRO A 1 96 ? 20.349 -0.997 -7.099 1.00 67.81 96 PRO A O 1
ATOM 743 N N . GLU A 1 97 ? 21.342 0.958 -7.567 1.00 74.94 97 GLU A N 1
ATOM 744 C CA . GLU A 1 97 ? 22.230 0.948 -6.397 1.00 74.94 97 GLU A CA 1
ATOM 745 C C . GLU A 1 97 ? 21.471 1.155 -5.076 1.00 74.94 97 GLU A C 1
ATOM 747 O O . GLU A 1 97 ? 22.009 0.887 -4.006 1.00 74.94 97 GLU A O 1
ATOM 752 N N . GLU A 1 98 ? 20.222 1.622 -5.150 1.00 77.81 98 GLU A N 1
ATOM 753 C CA . GLU A 1 98 ? 19.316 1.803 -4.013 1.00 77.81 98 GLU A CA 1
ATOM 754 C C . GLU A 1 98 ? 18.497 0.526 -3.728 1.00 77.81 98 GLU A C 1
ATOM 756 O O . GLU A 1 98 ? 17.763 0.483 -2.744 1.00 77.81 98 GLU A O 1
ATOM 761 N N . ASN A 1 99 ? 18.624 -0.519 -4.561 1.00 78.50 99 ASN A N 1
ATOM 762 C CA . ASN A 1 99 ? 17.774 -1.710 -4.516 1.00 78.50 99 ASN A CA 1
ATOM 763 C C . ASN A 1 99 ? 18.582 -2.935 -4.081 1.00 78.50 99 ASN A C 1
ATOM 765 O O . ASN A 1 99 ? 19.308 -3.528 -4.880 1.00 78.50 99 ASN A O 1
ATOM 769 N N . GLN A 1 100 ? 18.399 -3.366 -2.830 1.00 76.38 100 GLN A N 1
ATOM 770 C CA . GLN A 1 100 ? 19.109 -4.508 -2.231 1.00 76.38 100 GLN A CA 1
ATOM 771 C C . GLN A 1 100 ? 19.055 -5.784 -3.088 1.00 76.38 100 GLN A C 1
ATOM 773 O O . GLN A 1 100 ? 20.037 -6.517 -3.180 1.00 76.38 100 GLN A O 1
ATOM 778 N N . TYR A 1 101 ? 17.916 -6.039 -3.732 1.00 77.88 101 TYR A N 1
ATOM 779 C CA . TYR A 1 101 ? 17.677 -7.250 -4.520 1.00 77.88 101 TYR A CA 1
ATOM 780 C C . TYR A 1 101 ? 17.928 -7.062 -6.024 1.00 77.88 101 TYR A C 1
ATOM 782 O O . TYR A 1 101 ? 17.663 -7.966 -6.813 1.00 77.88 101 TYR A O 1
ATOM 790 N N . GLY A 1 102 ? 18.392 -5.881 -6.449 1.00 77.06 102 GLY A N 1
ATOM 791 C CA . GLY A 1 102 ? 18.621 -5.553 -7.860 1.00 77.06 102 GLY A CA 1
ATOM 792 C C . GLY A 1 102 ? 17.351 -5.493 -8.719 1.00 77.06 102 GLY A C 1
ATOM 793 O O . GLY A 1 102 ? 17.436 -5.326 -9.936 1.00 77.06 102 GLY A O 1
ATOM 794 N N . VAL A 1 103 ? 16.167 -5.617 -8.111 1.00 81.25 103 VAL A N 1
ATOM 795 C CA . VAL A 1 103 ? 14.881 -5.501 -8.801 1.00 81.25 103 VAL A CA 1
ATOM 796 C C . VAL A 1 103 ? 14.619 -4.031 -9.098 1.00 81.25 103 VAL A C 1
ATOM 798 O O . VAL A 1 103 ? 14.686 -3.188 -8.207 1.00 81.25 103 VAL A O 1
ATOM 801 N N . LYS A 1 104 ? 14.344 -3.708 -10.364 1.00 86.75 104 LYS A N 1
ATOM 802 C CA . LYS A 1 104 ? 14.033 -2.346 -10.806 1.00 86.75 104 LYS A CA 1
ATOM 803 C C . LYS A 1 104 ? 13.162 -2.380 -12.051 1.00 86.75 104 LYS A C 1
ATOM 805 O O . LYS A 1 104 ? 13.587 -2.864 -13.097 1.00 86.75 104 LYS A O 1
ATOM 810 N N . PHE A 1 105 ? 11.975 -1.798 -11.960 1.00 89.81 105 PHE A N 1
ATOM 811 C CA . PHE A 1 105 ? 11.125 -1.500 -13.107 1.00 89.81 105 PHE A CA 1
ATOM 812 C C . PHE A 1 105 ? 10.184 -0.346 -12.775 1.00 89.81 105 PHE A C 1
ATOM 814 O O . PHE A 1 105 ? 9.860 -0.094 -11.615 1.00 89.81 105 PHE A O 1
ATOM 821 N N . SER A 1 106 ? 9.773 0.379 -13.809 1.00 92.00 106 SER A N 1
ATOM 822 C CA . SER A 1 106 ? 8.780 1.436 -13.687 1.00 92.00 106 SER A CA 1
ATOM 823 C C . SER A 1 106 ? 7.360 0.917 -13.899 1.00 92.00 106 SER A C 1
ATOM 825 O O . SER A 1 106 ? 7.150 -0.181 -14.418 1.00 92.00 106 SER A O 1
ATOM 827 N N . GLN A 1 107 ? 6.388 1.785 -13.641 1.00 93.31 107 GLN A N 1
ATOM 828 C CA . GLN A 1 107 ? 4.983 1.606 -14.001 1.00 93.31 107 GLN A CA 1
ATOM 829 C C . GLN A 1 107 ? 4.240 0.520 -13.210 1.00 93.31 107 GLN A C 1
ATOM 831 O O . GLN A 1 107 ? 3.544 -0.326 -13.783 1.00 93.31 107 GLN A O 1
ATOM 836 N N . LEU A 1 108 ? 4.370 0.566 -11.883 1.00 92.69 108 LEU A N 1
ATOM 837 C CA . LEU A 1 108 ? 3.667 -0.307 -10.947 1.00 92.69 108 LEU A CA 1
ATOM 838 C C . LEU A 1 108 ? 2.216 0.160 -10.768 1.00 92.69 108 LEU A C 1
ATOM 840 O O . LEU A 1 108 ? 1.885 0.873 -9.821 1.00 92.69 108 LEU A O 1
ATOM 844 N N . HIS A 1 109 ? 1.349 -0.210 -11.708 1.00 91.38 109 HIS A N 1
ATOM 845 C CA . HIS A 1 109 ? -0.072 0.176 -11.696 1.00 91.38 109 HIS A CA 1
ATOM 846 C C . HIS A 1 109 ? -0.970 -0.746 -10.876 1.00 91.38 109 HIS A C 1
ATOM 848 O O . HIS A 1 109 ? -2.133 -0.416 -10.643 1.00 91.38 109 HIS A O 1
ATOM 854 N N . ALA A 1 110 ? -0.469 -1.922 -10.520 1.00 92.06 110 ALA A N 1
ATOM 855 C CA . ALA A 1 110 ? -1.217 -2.914 -9.779 1.00 92.06 110 ALA A CA 1
ATOM 856 C C . ALA A 1 110 ? -0.306 -3.546 -8.735 1.00 92.06 110 ALA A C 1
ATOM 858 O O . ALA A 1 110 ? 0.808 -3.959 -9.069 1.00 92.06 110 ALA A O 1
ATOM 859 N N . ILE A 1 111 ? -0.789 -3.612 -7.501 1.00 94.38 111 ILE A N 1
ATOM 860 C CA . ILE A 1 111 ? -0.214 -4.441 -6.446 1.00 94.38 111 ILE A CA 1
ATOM 861 C C . ILE A 1 111 ? -1.337 -5.269 -5.815 1.00 94.38 111 ILE A C 1
ATOM 863 O O . ILE A 1 111 ? -2.477 -4.799 -5.701 1.00 94.38 111 ILE A O 1
ATOM 867 N N . ASP A 1 112 ? -1.007 -6.485 -5.416 1.00 95.69 112 ASP A N 1
ATOM 868 C CA . ASP A 1 112 ? -1.892 -7.394 -4.699 1.00 95.69 112 ASP A CA 1
ATOM 869 C C . ASP A 1 112 ? -1.116 -8.108 -3.593 1.00 95.69 112 ASP A C 1
ATOM 871 O O . ASP A 1 112 ? 0.106 -8.242 -3.694 1.00 95.69 112 ASP A O 1
ATOM 875 N N . LEU A 1 113 ? -1.827 -8.534 -2.552 1.00 96.00 113 LEU A N 1
ATOM 876 C CA . LEU A 1 113 ? -1.264 -9.283 -1.432 1.00 96.00 113 LEU A CA 1
ATOM 877 C C . LEU A 1 113 ? -1.828 -10.699 -1.435 1.00 96.00 113 LEU A C 1
ATOM 879 O O . LEU A 1 113 ? -3.042 -10.894 -1.343 1.00 96.00 113 LEU A O 1
ATOM 883 N N . VAL A 1 114 ? -0.956 -11.695 -1.542 1.00 96.00 114 VAL A N 1
ATOM 884 C CA . VAL A 1 114 ? -1.359 -13.100 -1.625 1.00 96.00 114 VAL A CA 1
ATOM 885 C C . VAL A 1 114 ? -0.265 -13.997 -1.071 1.00 96.00 114 VAL A C 1
ATOM 887 O O . VAL A 1 114 ? 0.892 -13.846 -1.428 1.00 96.00 114 VAL A O 1
ATOM 890 N N . ASP A 1 115 ? -0.646 -14.965 -0.242 1.00 95.75 115 ASP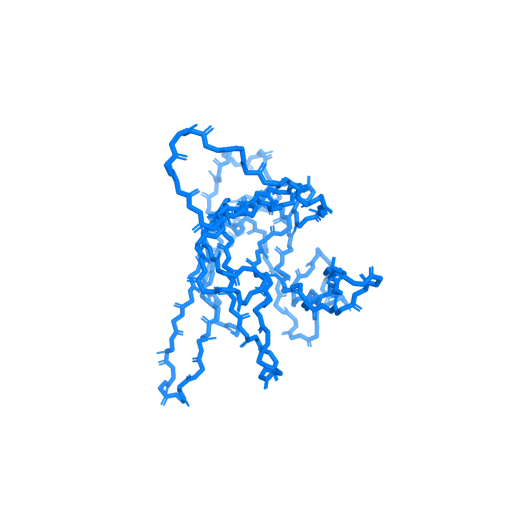 A N 1
ATOM 891 C CA . ASP A 1 115 ? 0.245 -16.042 0.194 1.00 95.75 115 ASP A CA 1
ATOM 892 C C . ASP A 1 115 ? 0.459 -17.031 -0.968 1.00 95.75 115 ASP A C 1
ATOM 894 O O . ASP A 1 115 ? -0.339 -17.947 -1.214 1.00 95.75 115 ASP A O 1
ATOM 898 N N . MET A 1 116 ? 1.498 -16.787 -1.764 1.00 94.38 116 MET A N 1
ATOM 899 C CA . MET A 1 116 ? 1.811 -17.552 -2.971 1.00 94.38 116 MET A CA 1
ATOM 900 C C . MET A 1 116 ? 2.569 -18.830 -2.645 1.00 94.38 116 MET A C 1
ATOM 902 O O . MET A 1 116 ? 2.420 -19.836 -3.351 1.00 94.38 116 MET A O 1
ATOM 906 N N . ASN A 1 117 ? 3.400 -18.790 -1.606 1.00 94.75 117 ASN A N 1
ATOM 907 C CA . ASN A 1 117 ? 4.296 -19.881 -1.247 1.00 94.75 117 ASN A CA 1
ATOM 908 C C . ASN A 1 117 ? 3.693 -20.836 -0.183 1.00 94.75 117 ASN A C 1
ATOM 910 O O . ASN A 1 117 ? 4.176 -21.964 -0.041 1.00 94.75 117 ASN A O 1
ATOM 914 N N . ARG A 1 118 ? 2.576 -20.446 0.449 1.00 95.88 118 ARG A N 1
ATOM 915 C CA . ARG A 1 118 ? 1.837 -21.149 1.512 1.00 95.88 118 ARG A CA 1
ATOM 916 C C . ARG A 1 118 ? 2.557 -21.226 2.855 1.00 95.88 118 ARG A C 1
ATOM 918 O O . ARG A 1 118 ? 2.405 -22.228 3.563 1.00 95.88 118 ARG A O 1
ATOM 925 N N . ASP A 1 119 ? 3.334 -20.212 3.204 1.00 95.44 119 ASP A N 1
ATOM 926 C CA . ASP A 1 119 ? 3.969 -20.082 4.517 1.00 95.44 119 ASP A CA 1
ATOM 927 C C . ASP A 1 119 ? 3.087 -19.349 5.541 1.00 95.44 119 ASP A C 1
ATOM 929 O O . ASP A 1 119 ? 3.386 -19.380 6.738 1.00 95.44 119 ASP A O 1
ATOM 933 N N . GLY A 1 120 ? 1.952 -18.798 5.100 1.00 93.56 120 GLY A N 1
ATOM 934 C CA . GLY A 1 120 ? 0.999 -18.074 5.933 1.00 93.56 120 GLY A CA 1
ATOM 935 C C . GLY A 1 120 ? 1.249 -16.567 6.016 1.00 93.56 120 GLY A C 1
ATOM 936 O O . GLY A 1 120 ? 0.455 -15.883 6.666 1.00 93.56 120 GLY A O 1
ATOM 937 N N . LEU A 1 121 ? 2.293 -16.049 5.367 1.00 93.62 121 LEU A N 1
ATOM 938 C CA . LEU A 1 121 ? 2.537 -14.621 5.173 1.00 93.62 121 LEU A CA 1
ATOM 939 C C . LEU A 1 121 ? 2.031 -14.197 3.790 1.00 93.62 121 LEU A C 1
ATOM 941 O O . LEU A 1 121 ? 2.057 -14.967 2.832 1.00 93.62 121 LEU A O 1
ATOM 945 N N . LEU A 1 122 ? 1.511 -12.974 3.678 1.00 95.69 122 LEU A N 1
ATOM 946 C CA . LEU A 1 122 ? 1.103 -12.452 2.376 1.00 95.69 122 LEU A CA 1
ATOM 947 C C . LEU A 1 122 ? 2.322 -11.899 1.638 1.00 95.69 122 LEU A C 1
ATOM 949 O O . LEU A 1 122 ? 2.996 -11.003 2.137 1.00 95.69 122 LEU A O 1
ATOM 953 N N . ASP A 1 123 ? 2.543 -12.378 0.420 1.00 93.69 123 ASP A N 1
ATOM 954 C CA . ASP A 1 123 ? 3.566 -11.853 -0.475 1.00 93.69 123 ASP A CA 1
ATOM 955 C C . ASP A 1 123 ? 3.023 -10.662 -1.284 1.00 93.69 123 ASP A C 1
ATOM 957 O O . ASP A 1 123 ? 1.825 -10.588 -1.598 1.00 93.69 123 ASP A O 1
ATOM 961 N N . ILE A 1 124 ? 3.907 -9.757 -1.713 1.00 93.62 124 ILE A N 1
ATOM 962 C CA . ILE A 1 124 ? 3.534 -8.654 -2.606 1.00 93.62 124 ILE A CA 1
ATOM 963 C C . ILE A 1 124 ? 3.682 -9.107 -4.058 1.00 93.62 124 ILE A C 1
ATOM 965 O O . ILE A 1 124 ? 4.786 -9.359 -4.542 1.00 93.62 124 ILE A O 1
ATOM 969 N N . VAL A 1 125 ? 2.580 -9.103 -4.810 1.00 94.19 125 VAL A N 1
ATOM 970 C CA . VAL A 1 125 ? 2.584 -9.323 -6.261 1.00 94.19 125 VAL A CA 1
ATOM 971 C C . VAL A 1 125 ? 2.381 -8.002 -6.983 1.00 94.19 125 VAL A C 1
ATOM 973 O O . VAL A 1 125 ? 1.362 -7.331 -6.833 1.00 94.19 125 VAL A O 1
ATOM 976 N N . THR A 1 126 ? 3.330 -7.629 -7.835 1.00 93.56 126 THR A N 1
ATOM 977 C CA . THR A 1 126 ? 3.205 -6.447 -8.696 1.00 93.56 126 THR A CA 1
ATOM 978 C C . THR A 1 126 ? 3.844 -6.681 -10.062 1.00 93.56 126 THR A C 1
ATOM 980 O O . THR A 1 126 ? 4.451 -7.718 -10.325 1.00 93.56 126 THR A O 1
ATOM 983 N N . GLY A 1 127 ? 3.701 -5.727 -10.974 1.00 91.88 127 GLY A N 1
ATOM 984 C CA . GLY A 1 127 ? 4.275 -5.830 -12.301 1.00 91.88 127 GLY A CA 1
ATOM 985 C C . GLY A 1 127 ? 4.280 -4.517 -13.055 1.00 91.88 127 GLY A C 1
ATOM 986 O O . GLY A 1 127 ? 3.715 -3.504 -12.632 1.00 91.88 127 GLY A O 1
ATOM 987 N N . LYS A 1 128 ? 4.943 -4.552 -14.205 1.00 91.56 128 LYS A N 1
ATOM 988 C CA . LYS A 1 128 ? 5.062 -3.405 -15.094 1.00 91.56 128 LYS A CA 1
ATOM 989 C C . LYS A 1 128 ? 3.870 -3.316 -16.041 1.00 91.56 128 LYS A C 1
ATOM 991 O O . LYS A 1 128 ? 3.630 -4.228 -16.834 1.00 91.56 128 LYS A O 1
ATOM 996 N N . ARG A 1 129 ? 3.205 -2.160 -16.067 1.00 89.62 129 ARG A N 1
ATOM 997 C CA . ARG A 1 129 ? 2.304 -1.799 -17.169 1.00 89.62 129 ARG A CA 1
ATOM 998 C C . ARG A 1 129 ? 3.116 -1.341 -18.385 1.00 89.62 129 ARG A C 1
ATOM 1000 O O . ARG A 1 129 ? 4.001 -0.495 -18.279 1.00 89.62 129 ARG A O 1
ATOM 1007 N N . PHE A 1 130 ? 2.809 -1.912 -19.546 1.00 87.94 130 PHE A N 1
ATOM 1008 C CA . PHE A 1 130 ? 3.380 -1.500 -20.827 1.00 87.94 130 PHE A CA 1
ATOM 1009 C C . PHE A 1 130 ? 2.555 -0.345 -21.407 1.00 87.94 130 PHE A C 1
ATOM 1011 O O . PHE A 1 130 ? 1.331 -0.460 -21.497 1.00 87.94 130 PHE A O 1
ATOM 1018 N N . TRP A 1 131 ? 3.217 0.753 -21.787 1.00 90.25 131 TRP A N 1
ATOM 1019 C CA . TRP A 1 131 ? 2.586 1.945 -22.381 1.00 90.25 131 TRP A CA 1
ATOM 1020 C C . TRP A 1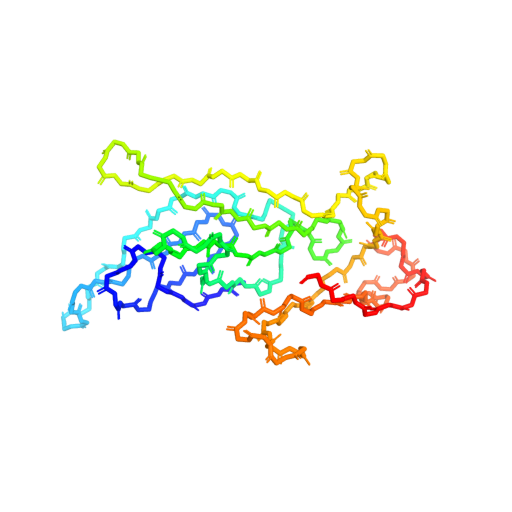 131 ? 1.381 2.499 -21.598 1.00 90.25 131 TRP A C 1
ATOM 1022 O O . TRP A 1 131 ? 0.317 2.705 -22.188 1.00 90.25 131 TRP A O 1
ATOM 1032 N N . ALA A 1 132 ? 1.516 2.781 -20.295 1.00 88.19 132 ALA A N 1
ATOM 1033 C CA . ALA A 1 132 ? 0.410 3.372 -19.537 1.00 88.19 132 ALA A CA 1
ATOM 1034 C C . ALA A 1 132 ? -0.101 4.683 -20.167 1.00 88.19 132 ALA A C 1
ATOM 1036 O O . ALA A 1 132 ? -1.313 4.828 -20.344 1.00 88.19 132 ALA A O 1
ATOM 1037 N N . HIS A 1 133 ? 0.811 5.538 -20.632 1.00 90.62 133 HIS A N 1
ATOM 1038 C CA . HIS A 1 133 ? 0.533 6.731 -21.435 1.00 90.62 133 HIS A CA 1
ATOM 1039 C C . HIS A 1 133 ? 1.236 6.714 -22.801 1.00 90.62 133 HIS A C 1
ATOM 1041 O O . HIS A 1 133 ? 1.731 7.731 -23.292 1.00 90.62 133 HIS A O 1
ATOM 1047 N N . GLY A 1 134 ? 1.282 5.547 -23.446 1.00 91.62 134 GLY A N 1
ATOM 1048 C CA . GLY A 1 134 ? 1.906 5.398 -24.760 1.00 91.62 134 GLY A CA 1
ATOM 1049 C C . GLY A 1 134 ? 3.442 5.345 -24.722 1.00 91.62 134 GLY A C 1
ATOM 1050 O O . GLY A 1 134 ? 4.048 5.205 -23.659 1.00 91.62 134 GLY A O 1
ATOM 1051 N N . PRO A 1 135 ? 4.104 5.428 -25.889 1.00 90.69 135 PRO A N 1
ATOM 1052 C CA . PRO A 1 135 ? 5.528 5.116 -26.031 1.00 90.69 135 PRO A CA 1
ATOM 1053 C C . PRO A 1 135 ? 6.487 6.199 -25.513 1.00 90.69 135 PRO A C 1
ATOM 1055 O O . PRO A 1 135 ? 7.694 5.976 -25.525 1.00 90.69 135 PRO A O 1
ATOM 1058 N N . SER A 1 136 ? 5.991 7.359 -25.079 1.00 91.00 136 SER A N 1
ATOM 1059 C CA . SER A 1 136 ? 6.831 8.484 -24.634 1.00 91.00 136 SER A CA 1
ATOM 1060 C C . SER A 1 136 ? 6.311 9.215 -23.393 1.00 91.00 136 SER A C 1
ATOM 1062 O O . SER A 1 136 ? 6.894 10.227 -23.017 1.00 91.00 136 SER A O 1
ATOM 1064 N N . GLY A 1 137 ? 5.202 8.762 -22.797 1.00 89.00 137 GLY A N 1
ATOM 1065 C CA . GLY A 1 137 ? 4.535 9.475 -21.701 1.00 89.00 137 GLY A CA 1
ATOM 1066 C C . GLY A 1 137 ? 5.112 9.201 -20.310 1.00 89.00 137 GLY A C 1
ATOM 1067 O O . GLY A 1 137 ? 5.041 10.071 -19.450 1.00 89.00 137 GLY A O 1
ATOM 1068 N N . ASP A 1 138 ? 5.716 8.026 -20.107 1.00 91.00 138 ASP A N 1
ATOM 1069 C CA . ASP A 1 138 ? 6.140 7.542 -18.787 1.00 91.00 138 ASP A CA 1
ATOM 1070 C C . ASP A 1 138 ? 7.605 7.108 -18.772 1.00 91.00 138 ASP A C 1
ATOM 1072 O O . ASP A 1 138 ? 8.260 7.006 -19.811 1.00 91.00 138 ASP A O 1
ATOM 1076 N N . ALA A 1 139 ? 8.123 6.789 -17.585 1.00 89.06 139 ALA A N 1
ATOM 1077 C CA . ALA A 1 139 ? 9.445 6.197 -17.452 1.00 89.06 139 ALA A CA 1
ATOM 1078 C C . ALA A 1 139 ? 9.480 4.798 -18.094 1.00 89.06 139 ALA A C 1
ATOM 1080 O O . ALA A 1 139 ? 8.633 3.948 -17.804 1.00 89.06 139 ALA A O 1
ATOM 1081 N N . GLU A 1 140 ? 10.483 4.548 -18.939 1.00 89.12 140 GLU A N 1
ATOM 1082 C CA . GLU A 1 140 ? 10.743 3.255 -19.600 1.00 89.12 140 GLU A CA 1
ATOM 1083 C C . GLU A 1 140 ? 9.481 2.585 -20.183 1.00 89.12 140 GLU A C 1
ATOM 1085 O O . GLU A 1 140 ? 9.144 1.450 -19.831 1.00 89.12 140 GLU A O 1
ATOM 1090 N N . PRO A 1 141 ? 8.735 3.267 -21.065 1.00 87.94 141 PRO A N 1
ATOM 1091 C CA . PRO A 1 141 ? 7.413 2.817 -21.490 1.00 87.94 141 PRO A CA 1
ATOM 1092 C C . PRO A 1 141 ? 7.468 1.544 -22.334 1.00 87.94 141 PRO A C 1
ATOM 1094 O O . PRO A 1 141 ? 6.533 0.750 -22.288 1.00 87.94 141 PRO A O 1
ATOM 1097 N N . GLY A 1 142 ? 8.575 1.332 -23.053 1.00 88.88 142 GLY A N 1
ATOM 1098 C CA . GLY A 1 142 ? 8.827 0.157 -23.885 1.00 88.88 142 GLY A CA 1
ATOM 1099 C C . GLY A 1 142 ? 9.687 -0.936 -23.242 1.00 88.88 142 GLY A C 1
ATOM 1100 O O . GLY A 1 142 ? 10.066 -1.866 -23.950 1.00 88.88 142 GLY A O 1
ATOM 1101 N N . ALA A 1 143 ? 10.051 -0.834 -21.957 1.00 88.12 143 ALA A N 1
ATOM 1102 C CA . ALA A 1 143 ? 10.835 -1.892 -21.315 1.00 88.12 143 ALA A CA 1
ATOM 1103 C C . ALA A 1 143 ? 10.002 -3.183 -21.149 1.00 88.12 143 ALA A C 1
ATOM 1105 O O . ALA A 1 143 ? 8.770 -3.095 -21.062 1.00 88.12 143 ALA A O 1
ATOM 1106 N N . PRO A 1 144 ? 10.644 -4.370 -21.125 1.00 86.31 144 PRO A N 1
ATOM 1107 C CA . PRO A 1 144 ? 9.942 -5.649 -21.071 1.00 86.31 144 PRO A CA 1
ATOM 1108 C C . PRO A 1 144 ? 8.948 -5.724 -19.903 1.00 86.31 144 PRO A C 1
ATOM 1110 O O . PRO A 1 144 ? 9.270 -5.252 -18.810 1.00 86.31 144 PRO A O 1
ATOM 1113 N N . PRO A 1 145 ? 7.756 -6.315 -20.102 1.00 82.00 145 PRO A N 1
ATOM 1114 C CA . PRO A 1 145 ? 6.832 -6.551 -19.002 1.00 82.00 145 PRO A CA 1
ATOM 1115 C C . PRO A 1 145 ? 7.442 -7.539 -18.002 1.00 82.00 145 PRO A C 1
ATOM 1117 O O . PRO A 1 145 ? 8.155 -8.468 -18.383 1.00 82.00 145 PRO A O 1
ATOM 1120 N N . CYS A 1 146 ? 7.127 -7.356 -16.724 1.00 83.25 146 CYS A N 1
ATOM 1121 C CA . CYS A 1 146 ? 7.535 -8.252 -15.650 1.00 83.25 146 CYS A CA 1
ATOM 1122 C C . CYS A 1 146 ? 6.416 -8.400 -14.617 1.00 83.25 146 CYS A C 1
ATOM 1124 O O . CYS A 1 146 ? 5.557 -7.524 -14.487 1.00 83.25 146 CYS A O 1
ATOM 1126 N N . VAL A 1 147 ? 6.470 -9.512 -13.887 1.00 79.88 147 VAL A N 1
ATOM 1127 C CA . VAL A 1 147 ? 5.751 -9.739 -12.632 1.00 79.88 147 VAL A CA 1
ATOM 1128 C C . VAL A 1 147 ? 6.814 -10.048 -11.589 1.00 79.88 147 VAL A C 1
ATOM 1130 O O . VAL A 1 147 ? 7.735 -10.819 -11.868 1.00 79.88 147 VAL A O 1
ATOM 1133 N N . VAL A 1 148 ? 6.713 -9.420 -10.427 1.00 78.62 148 VAL A N 1
ATOM 1134 C CA . VAL A 1 148 ? 7.622 -9.623 -9.303 1.00 78.62 148 VAL A CA 1
ATOM 1135 C C . VAL A 1 148 ? 6.808 -10.013 -8.080 1.00 78.62 148 VAL A C 1
ATOM 1137 O O . VAL A 1 148 ? 5.756 -9.427 -7.824 1.00 78.62 148 VAL A O 1
ATOM 1140 N N . LEU A 1 149 ? 7.332 -11.017 -7.381 1.00 75.31 149 LEU A N 1
ATOM 1141 C CA . LEU A 1 149 ? 6.946 -11.427 -6.041 1.00 75.31 149 LEU A CA 1
ATOM 1142 C C . LEU A 1 149 ? 8.029 -10.909 -5.089 1.00 75.31 149 LEU A C 1
ATOM 1144 O O . LEU A 1 149 ? 9.213 -11.144 -5.363 1.00 75.31 149 LEU A O 1
ATOM 1148 N N . VAL A 1 150 ? 7.637 -10.177 -4.052 1.00 72.38 150 VAL A N 1
ATOM 1149 C CA . VAL A 1 150 ? 8.528 -9.684 -2.990 1.00 72.38 150 VAL A CA 1
ATOM 1150 C C . VAL A 1 150 ? 8.036 -10.205 -1.658 1.00 72.38 150 VAL A C 1
ATOM 1152 O O . VAL A 1 150 ? 6.799 -10.146 -1.463 1.00 72.38 150 VAL A O 1
#

Foldseek 3Di:
DEWEDQQLPPDIWADDQFFIWADPPDPPPNDGTDTDGDRNAVQGWAYWYFDDQPPPNGTWIWIANHQQFGWTWIWCWDDDPNGTDTDIDTCEDRDLVVHPVSDYDHRFHDWDWDPPVPPPGTKIKTKHDAPPPHDPDGPCNPDDIDIDTD

Secondary structure (DSSP, 8-state):
-EEE-SSSSSS-EEEETTEEEEPPS--TT-PPPEEEE--S-TT--S-BEEE-SSSSSS-EEEEES-TTS--EEEEEEEEETTEEEEEEEEEE-SSGGG-TT----S-EEEEEEE-SSSSSSPEEEEEEPS-TT-TTSSSSTTSPP-EEE-

Sequence (150 aa):
MGVGDVNGDGRRDIMEKNGWWEQPASLAGDPKWTFHPFPFSPGGGAQMYAYDVDGDNDNDVITTLAAHGYGLCWYENQPKDGGITFVAHTFMNAKPEENQYGVKFSQLHAIDLVDMNRDGLLDIVTGKRFWAHGPSGDAEPGAPPCVVLV

Radius of gyration: 16.36 Å; chains: 1; bounding box: 48×34×47 Å

pLDDT: mean 92.66, std 6.34, range [67.81, 98.56]